Protein AF-A0A935C101-F1 (afdb_monomer_lite)

Sequence (134 aa):
MVGGALGLISGSGQSSSNQALRTIGGAAAGRRVGAMASSRPTFEYTVLLGGTSTIRIVTDEAGMRVGDCVSVERGNFNNLRLVDDARCDRPAPPTPAAVSEANACQQAKEALLRADTDADFDRAERRVRLLCAD

Radius of gyration: 36.68 Å; chains: 1; bounding box: 77×37×100 Å

pLDDT: mean 78.2, std 20.35, range [36.66, 98.25]

Foldseek 3Di:
DDDDDDDDDDDDDDDDDPPDGDDDDDDDPDPPPDDPPVPQDKDWDWDQPPVHDTDIAIDSDDDDDVPFDWDWDDDPHIDIDGDDCVVVDDDDDDDPVRVVLVVQLVVLVVQCVVDPDPVSNVVSVVSNVVRVDD

Secondary structure (DSSP, 8-state):
-----------------SSSS------------------PPPEEEEEEETTTEEEEEEES-----TT--EEEE-SSS-EEEE--GGGT--PPPPPHHHHHHHHHHHHHHHHHHT--SHHHHHHHHHHHHHHS--

Structure (mmCIF, N/CA/C/O backbone):
data_AF-A0A935C101-F1
#
_entry.id   AF-A0A935C101-F1
#
loop_
_atom_site.group_PDB
_atom_site.id
_atom_site.type_symbol
_atom_site.label_atom_id
_atom_site.label_alt_id
_atom_site.label_comp_id
_atom_site.label_asym_id
_atom_site.label_entity_id
_atom_site.label_seq_id
_atom_site.pdbx_PDB_ins_code
_atom_site.Cartn_x
_atom_site.Cartn_y
_atom_site.Cartn_z
_atom_site.occupancy
_atom_site.B_iso_or_equiv
_atom_site.auth_seq_id
_atom_site.auth_comp_id
_atom_site.auth_asym_id
_atom_site.auth_atom_id
_atom_site.pdbx_PDB_model_num
ATOM 1 N N . MET A 1 1 ? 14.033 22.977 -33.703 1.00 44.91 1 MET A N 1
ATOM 2 C CA . MET A 1 1 ? 14.156 23.788 -34.937 1.00 44.91 1 MET A CA 1
ATOM 3 C C . MET A 1 1 ? 15.558 24.364 -35.002 1.00 44.91 1 MET A C 1
ATOM 5 O O . MET A 1 1 ? 16.161 24.483 -33.945 1.00 44.91 1 MET A O 1
ATOM 9 N N . VAL A 1 2 ? 16.037 24.714 -36.205 1.00 42.34 2 VAL A N 1
ATOM 10 C CA . VAL A 1 2 ? 17.464 24.937 -36.541 1.00 42.34 2 VAL A CA 1
ATOM 11 C C . VAL A 1 2 ? 18.280 23.631 -36.448 1.00 42.34 2 VAL A C 1
ATOM 13 O O . VAL A 1 2 ? 18.181 22.911 -35.463 1.00 42.34 2 VAL A O 1
ATOM 16 N N . GLY A 1 3 ? 19.071 23.236 -37.447 1.00 36.66 3 GLY A N 1
ATOM 17 C CA . GLY A 1 3 ? 19.179 23.754 -38.817 1.00 36.66 3 GLY A CA 1
ATOM 18 C C . GLY A 1 3 ? 20.193 22.921 -39.609 1.00 36.66 3 GLY A C 1
ATOM 19 O O . GLY A 1 3 ? 21.334 22.795 -39.179 1.00 36.66 3 GLY A O 1
ATOM 20 N N . GLY A 1 4 ? 19.780 22.312 -40.724 1.00 41.28 4 GLY A N 1
ATOM 21 C CA . GLY A 1 4 ? 20.637 21.432 -41.529 1.00 41.28 4 GLY A CA 1
ATOM 22 C C . GLY A 1 4 ? 21.212 22.135 -42.759 1.00 41.28 4 GLY A C 1
ATOM 23 O O . GLY A 1 4 ? 20.489 22.853 -43.444 1.00 41.28 4 GLY A O 1
ATOM 24 N N . ALA A 1 5 ? 22.488 21.888 -43.062 1.00 47.50 5 ALA A N 1
ATOM 25 C CA . ALA A 1 5 ? 23.149 22.343 -44.284 1.00 47.50 5 ALA A CA 1
ATOM 26 C C . ALA A 1 5 ? 23.644 21.137 -45.097 1.00 47.50 5 ALA A C 1
ATOM 28 O O . ALA A 1 5 ? 24.326 20.260 -44.566 1.00 47.50 5 ALA A O 1
ATOM 29 N N . LEU A 1 6 ? 23.296 21.094 -46.385 1.00 47.62 6 LEU A N 1
ATOM 30 C CA . LEU A 1 6 ? 23.787 20.089 -47.330 1.00 47.62 6 LEU A CA 1
ATOM 31 C C . LEU A 1 6 ? 25.166 20.500 -47.861 1.00 47.62 6 LEU A C 1
ATOM 33 O O . LEU A 1 6 ? 25.371 21.659 -48.213 1.00 47.62 6 LEU A O 1
ATOM 37 N N . GLY A 1 7 ? 26.088 19.542 -47.969 1.00 40.06 7 GLY A N 1
ATOM 38 C CA . GLY A 1 7 ? 27.420 19.746 -48.541 1.00 40.06 7 GLY A CA 1
ATOM 39 C C . GLY A 1 7 ? 27.747 18.679 -49.580 1.00 40.06 7 GLY A C 1
ATOM 40 O O . GLY A 1 7 ? 28.184 17.588 -49.227 1.00 40.06 7 GLY A O 1
ATOM 41 N N . LEU A 1 8 ? 27.543 18.994 -50.861 1.00 48.97 8 LEU A N 1
ATOM 42 C CA . LEU A 1 8 ? 28.011 18.173 -51.980 1.00 48.97 8 LEU A CA 1
ATOM 43 C C . LEU A 1 8 ? 29.422 18.618 -52.377 1.00 48.97 8 LEU A C 1
ATOM 45 O O . LEU A 1 8 ? 29.620 19.780 -52.722 1.00 48.97 8 LEU A O 1
ATOM 49 N N . ILE A 1 9 ? 30.388 17.695 -52.379 1.00 54.50 9 ILE A N 1
ATOM 50 C CA . ILE A 1 9 ? 31.717 17.917 -52.968 1.00 54.50 9 ILE A CA 1
ATOM 51 C C . ILE A 1 9 ? 32.059 16.735 -53.876 1.00 54.50 9 ILE A C 1
ATOM 53 O O . ILE A 1 9 ? 32.489 15.677 -53.422 1.00 54.50 9 ILE A O 1
ATOM 57 N N . SER A 1 10 ? 31.883 16.933 -55.180 1.00 49.34 10 SER A N 1
ATOM 58 C CA . SER A 1 10 ? 32.454 16.086 -56.226 1.00 49.34 10 SER A CA 1
ATOM 59 C C . SER A 1 10 ? 33.864 16.580 -56.563 1.00 49.34 10 SER A C 1
ATOM 61 O O . SER A 1 10 ? 34.011 17.687 -57.079 1.00 49.34 10 SER A O 1
ATOM 63 N N . GLY A 1 11 ? 34.897 15.779 -56.290 1.00 42.88 11 GLY A N 1
ATOM 64 C CA . GLY A 1 11 ? 36.291 16.106 -56.612 1.00 42.88 11 GLY A CA 1
ATOM 65 C C . GLY A 1 11 ? 36.962 14.980 -57.394 1.00 42.88 11 GLY A C 1
ATOM 66 O O . GLY A 1 11 ? 37.135 13.888 -56.860 1.00 42.88 11 GLY A O 1
ATOM 67 N N . SER A 1 12 ? 37.338 15.231 -58.650 1.00 49.59 12 SER A N 1
ATOM 68 C CA . SER A 1 12 ? 37.886 14.214 -59.556 1.00 49.59 12 SER A CA 1
ATOM 69 C C . SER A 1 12 ? 39.219 14.641 -60.178 1.00 49.59 12 SER A C 1
ATOM 71 O O . SER A 1 12 ? 39.256 15.579 -60.972 1.00 49.59 12 SER A O 1
ATOM 73 N N . GLY A 1 13 ? 40.275 13.877 -59.877 1.00 43.88 13 GLY A N 1
ATOM 74 C CA . GLY A 1 13 ? 41.598 13.943 -60.513 1.00 43.88 13 GLY A CA 1
ATOM 75 C C . GLY A 1 13 ? 42.589 14.940 -59.882 1.00 43.88 13 GLY A C 1
ATOM 76 O O . GLY A 1 13 ? 42.200 16.030 -59.485 1.00 43.88 13 GLY A O 1
ATOM 77 N N . GLN A 1 14 ? 43.893 14.645 -59.782 1.00 49.72 14 GLN A N 1
ATOM 78 C CA . GLN A 1 14 ? 44.616 13.359 -59.892 1.00 49.72 14 GLN A CA 1
ATOM 79 C C . GLN A 1 14 ? 46.034 13.513 -59.267 1.00 49.72 14 GLN A C 1
ATOM 81 O O . GLN A 1 14 ? 46.419 14.639 -58.953 1.00 49.72 14 GLN A O 1
ATOM 86 N N . SER A 1 15 ? 46.819 12.411 -59.196 1.00 43.66 15 SER A N 1
ATOM 87 C CA . SER A 1 15 ? 48.310 12.381 -59.295 1.00 43.66 15 SER A CA 1
ATOM 88 C C . SER A 1 15 ? 49.164 12.562 -58.007 1.00 43.66 15 SER A C 1
ATOM 90 O O . SER A 1 15 ? 48.632 13.021 -57.006 1.00 43.66 15 SER A O 1
ATOM 92 N N . SER A 1 16 ? 50.466 12.201 -57.852 1.00 43.22 16 SER A N 1
ATOM 93 C CA . SER A 1 16 ? 51.668 11.913 -58.715 1.00 43.22 16 SER A CA 1
ATOM 94 C C . SER A 1 16 ? 51.799 10.484 -59.320 1.00 43.22 16 SER A C 1
ATOM 96 O O . SER A 1 16 ? 50.886 9.694 -59.099 1.00 43.22 16 SER A O 1
ATOM 98 N N . SER A 1 17 ? 52.803 10.028 -60.118 1.00 41.62 17 SER A N 1
ATOM 99 C CA . SER A 1 17 ? 54.185 10.396 -60.585 1.00 41.62 17 SER A CA 1
ATOM 100 C C . SER A 1 17 ? 55.397 10.255 -59.633 1.00 41.62 17 SER A C 1
ATOM 102 O O . SER A 1 17 ? 55.730 11.184 -58.912 1.00 41.62 17 SER A O 1
ATOM 104 N N . ASN A 1 18 ? 56.218 9.195 -59.641 1.00 40.41 18 ASN A N 1
ATOM 105 C CA . ASN A 1 18 ? 56.331 8.019 -60.525 1.00 40.41 18 ASN A CA 1
ATOM 106 C C . ASN A 1 18 ? 56.467 8.306 -62.040 1.00 40.41 18 ASN A C 1
ATOM 108 O O . ASN A 1 18 ? 55.756 7.702 -62.832 1.00 40.41 18 ASN A O 1
ATOM 112 N N . GLN A 1 19 ? 57.303 9.294 -62.401 1.00 53.66 19 GLN A N 1
ATOM 113 C CA . GLN A 1 19 ? 57.634 9.807 -63.755 1.00 53.66 19 GLN A CA 1
ATOM 114 C C . GLN A 1 19 ? 56.565 9.635 -64.862 1.00 53.66 19 GLN A C 1
ATOM 116 O O . GLN A 1 19 ? 56.855 9.315 -66.011 1.00 53.66 19 GLN A O 1
ATOM 121 N N . ALA A 1 20 ? 55.317 9.893 -64.482 1.00 52.12 20 ALA A N 1
ATOM 122 C CA . ALA A 1 20 ? 54.098 9.928 -65.275 1.00 52.12 20 ALA A CA 1
ATOM 123 C C . ALA A 1 20 ? 52.973 10.329 -64.306 1.00 52.12 20 ALA A C 1
ATOM 125 O O . ALA A 1 20 ? 52.788 9.669 -63.287 1.00 52.12 20 ALA A O 1
ATOM 126 N N . LEU A 1 21 ? 52.210 11.386 -64.631 1.00 55.78 21 LEU A N 1
ATOM 127 C CA . LEU A 1 21 ? 51.008 11.849 -63.901 1.00 55.78 21 LEU A CA 1
ATOM 128 C C . LEU A 1 21 ? 51.243 12.616 -62.559 1.00 55.78 21 LEU A C 1
ATOM 130 O O . LEU A 1 21 ? 50.880 12.052 -61.548 1.00 55.78 21 LEU A O 1
ATOM 134 N N . ARG A 1 22 ? 51.845 13.836 -62.542 1.00 48.47 22 ARG A N 1
ATOM 135 C CA . ARG A 1 22 ? 51.456 15.188 -61.953 1.00 48.47 22 ARG A CA 1
ATOM 136 C C . ARG A 1 22 ? 51.004 15.544 -60.470 1.00 48.47 22 ARG A C 1
ATOM 138 O O . ARG A 1 22 ? 49.883 16.018 -60.319 1.00 48.47 22 ARG A O 1
ATOM 145 N N . THR A 1 23 ? 51.782 15.483 -59.371 1.00 45.81 23 THR A N 1
ATOM 146 C CA . THR A 1 23 ? 51.295 15.988 -58.028 1.00 45.81 23 THR A CA 1
ATOM 147 C C . THR A 1 23 ? 50.883 17.471 -57.982 1.00 45.81 23 THR A C 1
ATOM 149 O O . THR A 1 23 ? 51.695 18.327 -58.330 1.00 45.81 23 THR A O 1
ATOM 152 N N . ILE A 1 24 ? 49.715 17.784 -57.394 1.00 50.72 24 ILE A N 1
ATOM 153 C CA . ILE A 1 24 ? 49.316 19.148 -56.980 1.00 50.72 24 ILE A CA 1
ATOM 154 C C . ILE A 1 24 ? 48.608 19.124 -55.606 1.00 50.72 24 ILE A C 1
ATOM 156 O O . ILE A 1 24 ? 47.435 18.787 -55.527 1.00 50.72 24 ILE A O 1
ATOM 160 N N . GLY A 1 25 ? 49.308 19.575 -54.555 1.00 43.03 25 GLY A N 1
ATOM 161 C CA . GLY A 1 25 ? 48.726 20.115 -53.309 1.00 43.03 25 GLY A CA 1
ATOM 162 C C . GLY A 1 25 ? 48.091 19.151 -52.282 1.00 43.03 25 GLY A C 1
ATOM 163 O O . GLY A 1 25 ? 47.434 18.178 -52.621 1.00 43.03 25 GLY A O 1
ATOM 164 N N . GLY A 1 26 ? 48.219 19.505 -50.994 1.00 39.38 26 GLY A N 1
ATOM 165 C CA . GLY A 1 26 ? 47.381 18.981 -49.901 1.00 39.38 26 GLY A CA 1
ATOM 166 C C . GLY A 1 26 ? 48.048 17.967 -48.960 1.00 39.38 26 GLY A C 1
ATOM 167 O O . GLY A 1 26 ? 48.268 16.813 -49.312 1.00 39.38 26 GLY A O 1
ATOM 168 N N . ALA A 1 27 ? 48.301 18.372 -47.711 1.00 55.62 27 ALA A N 1
ATOM 169 C CA . ALA A 1 27 ? 48.714 17.458 -46.645 1.00 55.62 27 ALA A CA 1
ATOM 170 C C . ALA A 1 27 ? 47.484 16.789 -46.002 1.00 55.62 27 ALA A C 1
ATOM 172 O O . ALA A 1 27 ? 46.648 17.468 -45.411 1.00 55.62 27 ALA A O 1
ATOM 173 N N . ALA A 1 28 ? 47.383 15.459 -46.094 1.00 52.44 28 ALA A N 1
ATOM 174 C CA . ALA A 1 28 ? 46.244 14.692 -45.576 1.00 52.44 28 ALA A CA 1
ATOM 175 C C . ALA A 1 28 ? 46.654 13.343 -44.945 1.00 52.44 28 ALA A C 1
ATOM 177 O O . ALA A 1 28 ? 46.013 12.314 -45.161 1.00 52.44 28 ALA A O 1
ATOM 178 N N . ALA A 1 29 ? 47.714 13.333 -44.126 1.00 50.50 29 ALA A N 1
ATOM 179 C CA . ALA A 1 29 ? 48.126 12.173 -43.321 1.00 50.50 29 ALA A CA 1
ATOM 180 C C . ALA A 1 29 ? 47.167 11.930 -42.127 1.00 50.50 29 ALA A C 1
ATOM 182 O O . ALA A 1 29 ? 47.559 11.940 -40.965 1.00 50.50 29 ALA A O 1
ATOM 183 N N . GLY A 1 30 ? 45.876 11.757 -42.423 1.00 46.38 30 GLY A N 1
ATOM 184 C CA . GLY A 1 30 ? 44.770 11.776 -41.465 1.00 46.38 30 GLY A CA 1
ATOM 185 C C . GLY A 1 30 ? 44.094 10.423 -41.259 1.00 46.38 30 GLY A C 1
ATOM 186 O O . GLY A 1 30 ? 42.865 10.368 -41.245 1.00 46.38 30 GLY A O 1
ATOM 187 N N . ARG A 1 31 ? 44.856 9.329 -41.096 1.00 49.91 31 ARG A N 1
ATOM 188 C CA . ARG A 1 31 ? 44.296 8.011 -40.728 1.00 49.91 31 ARG A CA 1
ATOM 189 C C . ARG A 1 31 ? 43.801 8.005 -39.276 1.00 49.91 31 ARG A C 1
ATOM 191 O O . ARG A 1 31 ? 44.384 7.374 -38.400 1.00 49.91 31 ARG A O 1
ATOM 198 N N . ARG A 1 32 ? 42.676 8.684 -39.038 1.00 51.06 32 ARG A N 1
ATOM 199 C CA . ARG A 1 32 ? 41.826 8.432 -37.874 1.00 51.06 32 ARG A CA 1
ATOM 200 C C . ARG A 1 32 ? 41.316 6.999 -37.992 1.00 51.06 32 ARG A C 1
ATOM 202 O O . ARG A 1 32 ? 40.410 6.733 -38.777 1.00 51.06 32 ARG A O 1
ATOM 209 N N . VAL A 1 33 ? 41.891 6.086 -37.213 1.00 52.00 33 VAL A N 1
ATOM 210 C CA . VAL A 1 33 ? 41.188 4.854 -36.853 1.00 52.00 33 VAL A CA 1
ATOM 211 C C . VAL A 1 33 ? 39.975 5.315 -36.056 1.00 52.00 33 VAL A C 1
ATOM 213 O O . VAL A 1 33 ? 40.109 5.746 -34.912 1.00 52.00 33 VAL A O 1
ATOM 216 N N . GLY A 1 34 ? 38.811 5.347 -36.709 1.00 49.53 34 GLY A N 1
ATOM 217 C CA . GLY A 1 34 ? 37.556 5.664 -36.042 1.00 49.53 34 GLY A CA 1
ATOM 218 C C . GLY A 1 34 ? 37.383 4.692 -34.885 1.00 49.53 34 GLY A C 1
ATOM 219 O O . GLY A 1 34 ? 37.587 3.491 -35.066 1.00 49.53 34 GLY A O 1
ATOM 220 N N . ALA A 1 35 ? 37.079 5.210 -33.695 1.00 54.44 35 ALA A N 1
ATOM 221 C CA . ALA A 1 35 ? 36.926 4.361 -32.528 1.00 54.44 35 ALA A CA 1
ATOM 222 C C . ALA A 1 35 ? 35.881 3.282 -32.830 1.00 54.44 35 ALA A C 1
ATOM 224 O O . ALA A 1 35 ? 34.746 3.604 -33.191 1.00 54.44 35 ALA A O 1
ATOM 225 N N . MET A 1 36 ? 36.248 2.013 -32.633 1.00 50.22 36 MET A N 1
ATOM 226 C CA . MET A 1 36 ? 35.269 0.951 -32.421 1.00 50.22 36 MET A CA 1
ATOM 227 C C . MET A 1 36 ? 34.615 1.204 -31.063 1.00 50.22 36 MET A C 1
ATOM 229 O O . MET A 1 36 ? 34.919 0.548 -30.070 1.00 50.22 36 MET A O 1
ATOM 233 N N . ALA A 1 37 ? 33.743 2.211 -31.020 1.00 57.72 37 ALA A N 1
ATOM 234 C CA . ALA A 1 37 ? 32.804 2.384 -29.938 1.00 57.72 37 ALA A CA 1
ATOM 235 C C . ALA A 1 37 ? 31.977 1.101 -29.893 1.00 57.72 37 ALA A C 1
ATOM 237 O O . ALA A 1 37 ? 31.222 0.807 -30.819 1.00 57.72 37 ALA A O 1
ATOM 238 N N . SER A 1 38 ? 32.166 0.314 -28.838 1.00 57.03 38 SER A N 1
ATOM 239 C CA . SER A 1 38 ? 31.355 -0.860 -28.547 1.00 57.03 38 SER A CA 1
ATOM 240 C C . SER A 1 38 ? 29.962 -0.379 -28.150 1.00 57.03 38 SER A C 1
ATOM 242 O O . SER A 1 38 ? 29.645 -0.277 -26.964 1.00 57.03 38 SER A O 1
ATOM 244 N N . SER A 1 39 ? 29.164 -0.009 -29.154 1.00 65.25 39 SER A N 1
ATOM 245 C CA . SER A 1 39 ? 27.785 0.435 -29.015 1.00 65.25 39 SER A CA 1
ATOM 246 C C . SER A 1 39 ? 26.956 -0.734 -28.502 1.00 65.25 39 SER A C 1
ATOM 248 O O . SER A 1 39 ? 26.443 -1.543 -29.280 1.00 65.25 39 SER A O 1
ATOM 250 N N . ARG A 1 40 ? 26.878 -0.845 -27.174 1.00 68.94 40 ARG A N 1
ATOM 251 C CA . ARG A 1 40 ? 25.944 -1.743 -26.503 1.00 68.94 40 ARG A CA 1
ATOM 252 C C . ARG A 1 40 ? 24.531 -1.424 -27.008 1.00 68.94 40 ARG A C 1
ATOM 254 O O . ARG A 1 40 ? 24.227 -0.241 -27.190 1.00 68.94 40 ARG A O 1
ATOM 261 N N . PRO A 1 41 ? 23.685 -2.433 -27.270 1.00 75.56 41 PRO A N 1
ATOM 262 C CA . PRO A 1 41 ? 22.296 -2.179 -27.617 1.00 75.56 41 PRO A CA 1
ATOM 263 C C . PRO A 1 41 ? 21.629 -1.447 -26.452 1.00 75.56 41 PRO A C 1
ATOM 265 O O . PRO A 1 41 ? 21.726 -1.887 -25.309 1.00 75.56 41 PRO A O 1
ATOM 268 N N . THR A 1 42 ? 20.978 -0.326 -26.743 1.00 83.69 42 THR A N 1
ATOM 269 C CA . THR A 1 42 ? 20.149 0.383 -25.772 1.00 83.69 42 THR A CA 1
ATOM 270 C C . THR A 1 42 ? 18.684 0.012 -25.965 1.00 83.69 42 THR A C 1
ATOM 272 O O . THR A 1 42 ? 18.195 -0.123 -27.088 1.00 83.69 42 THR A O 1
ATOM 275 N N . PHE A 1 43 ? 17.983 -0.147 -24.851 1.00 85.88 43 PHE A N 1
ATOM 276 C CA . PHE A 1 43 ? 16.582 -0.530 -24.774 1.00 85.88 43 PHE A CA 1
ATOM 277 C C . PHE A 1 43 ? 15.785 0.641 -24.199 1.00 85.88 43 PHE A C 1
ATOM 279 O O . PHE A 1 43 ? 16.187 1.223 -23.191 1.00 85.88 43 PHE A O 1
ATOM 286 N N . GLU A 1 44 ? 14.670 1.002 -24.838 1.00 89.25 44 GLU A N 1
ATOM 287 C CA . GLU A 1 44 ? 13.752 2.031 -24.343 1.00 89.25 44 GLU A CA 1
ATOM 288 C C . GLU A 1 44 ? 12.513 1.367 -23.728 1.00 89.25 44 GLU A C 1
ATOM 290 O O . GLU A 1 44 ? 11.772 0.661 -24.412 1.00 89.25 44 GLU A O 1
ATOM 295 N N . TYR A 1 45 ? 12.278 1.613 -22.438 1.00 90.62 45 TYR A N 1
ATOM 296 C CA . TYR A 1 45 ? 11.126 1.104 -21.695 1.00 90.62 45 TYR A CA 1
ATOM 297 C C . TYR A 1 45 ? 10.231 2.254 -21.229 1.00 90.62 45 TYR A C 1
ATOM 299 O O . TYR A 1 45 ? 10.711 3.316 -20.828 1.00 90.62 45 TYR A O 1
ATOM 307 N N . THR A 1 46 ? 8.916 2.024 -21.231 1.00 92.75 46 THR A N 1
ATOM 308 C CA . THR A 1 46 ? 7.940 2.899 -20.565 1.00 92.75 46 THR A CA 1
ATOM 309 C C . THR A 1 46 ? 7.489 2.222 -19.275 1.00 92.75 46 THR A C 1
ATOM 311 O O . THR A 1 46 ? 6.818 1.196 -19.320 1.00 92.75 46 THR A O 1
ATOM 314 N N . VAL A 1 47 ? 7.887 2.777 -18.130 1.00 92.06 47 VAL A N 1
ATOM 315 C CA . VAL A 1 47 ? 7.694 2.186 -16.796 1.00 92.06 47 VAL A CA 1
ATOM 316 C C . VAL A 1 47 ? 6.544 2.881 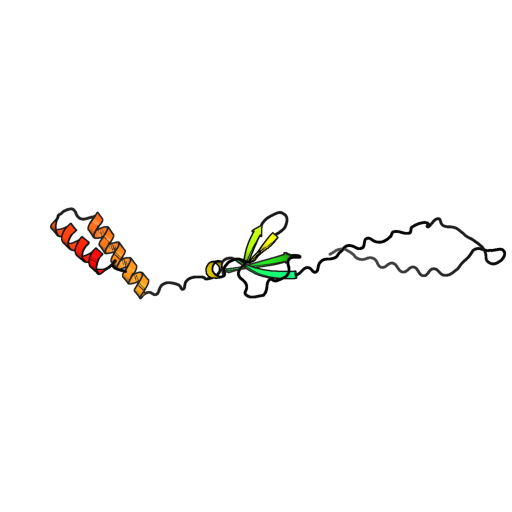-16.072 1.00 92.06 47 VAL A C 1
ATOM 318 O O . VAL A 1 47 ? 6.518 4.112 -15.986 1.00 92.06 47 VAL A O 1
ATOM 321 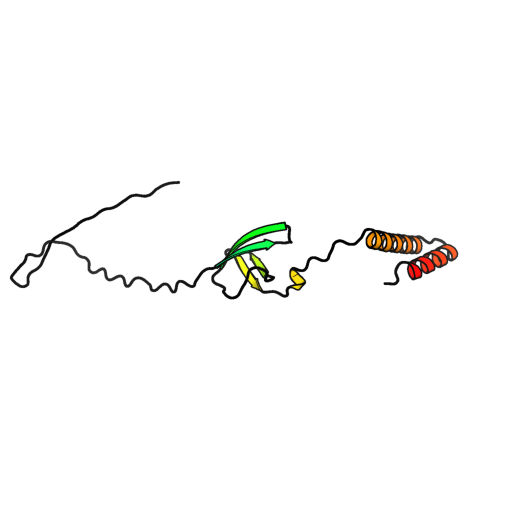N N . LEU A 1 48 ? 5.608 2.095 -15.532 1.00 92.50 48 LEU A N 1
ATOM 322 C CA . LEU A 1 48 ? 4.457 2.574 -14.765 1.00 92.50 48 LEU A CA 1
ATOM 323 C C . LEU A 1 48 ? 4.803 2.694 -13.271 1.00 92.50 48 LEU A C 1
ATOM 325 O O . LEU A 1 48 ? 4.754 1.730 -12.514 1.00 92.50 48 LEU A O 1
ATOM 329 N N . LEU A 1 49 ? 5.115 3.908 -12.831 1.00 89.88 49 LEU A N 1
ATOM 330 C CA . LEU A 1 49 ? 5.359 4.247 -11.433 1.00 89.88 49 LEU A CA 1
ATOM 331 C C . LEU A 1 49 ? 4.043 4.352 -10.648 1.00 89.88 49 LEU A C 1
ATOM 333 O O . LEU A 1 49 ? 3.133 5.099 -11.026 1.00 89.88 49 LEU A O 1
ATOM 337 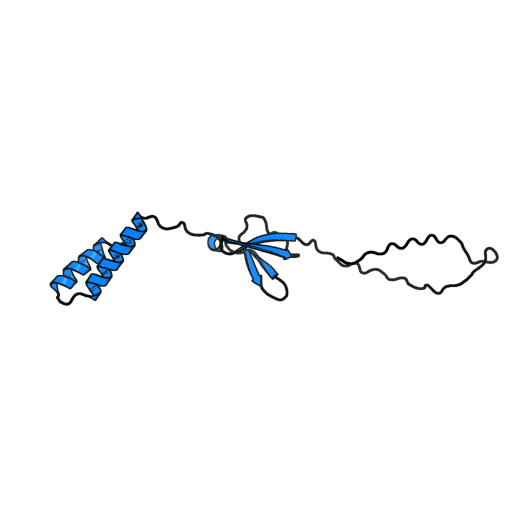N N . GLY A 1 50 ? 3.965 3.640 -9.518 1.00 83.38 50 GLY A N 1
ATOM 338 C CA . GLY A 1 50 ? 2.862 3.736 -8.547 1.00 83.38 50 GLY A CA 1
ATOM 339 C C . GLY A 1 50 ? 1.483 3.322 -9.080 1.00 83.38 50 GLY A C 1
ATOM 340 O O . GLY A 1 50 ? 0.465 3.624 -8.455 1.00 83.38 50 GLY A O 1
ATOM 341 N N . GLY A 1 51 ? 1.431 2.676 -10.250 1.00 83.62 51 GLY A N 1
ATOM 342 C CA . GLY A 1 51 ? 0.190 2.345 -10.952 1.00 83.62 51 GLY A CA 1
ATOM 343 C C . GLY A 1 51 ? -0.531 3.539 -11.594 1.00 83.62 51 GLY A C 1
ATOM 344 O O . GLY A 1 51 ? -1.671 3.375 -12.016 1.00 83.62 51 GLY A O 1
ATOM 345 N N . THR A 1 52 ? 0.074 4.735 -11.648 1.00 86.38 52 THR A N 1
ATOM 346 C CA . THR A 1 52 ? -0.620 5.968 -12.091 1.00 86.38 52 THR A CA 1
ATOM 347 C C . THR A 1 52 ? 0.174 6.882 -13.021 1.00 86.38 52 THR A C 1
ATOM 349 O O . THR A 1 52 ? -0.435 7.692 -13.716 1.00 86.38 52 THR A O 1
ATOM 352 N N . SER A 1 53 ? 1.507 6.795 -13.054 1.00 90.50 53 SER A N 1
ATOM 353 C CA . SER A 1 53 ? 2.344 7.720 -13.833 1.00 90.50 53 SER A CA 1
ATOM 354 C C . SER A 1 53 ? 3.401 6.978 -14.642 1.00 90.50 53 SER A C 1
ATOM 356 O O . SER A 1 53 ? 4.084 6.102 -14.125 1.00 90.50 53 SER A O 1
ATOM 358 N N . THR A 1 54 ? 3.545 7.311 -15.923 1.00 91.75 54 THR A N 1
ATOM 359 C CA . THR A 1 54 ? 4.503 6.651 -16.822 1.00 91.75 54 THR A CA 1
ATOM 360 C C . THR A 1 54 ? 5.736 7.511 -17.050 1.00 91.75 54 THR A C 1
ATOM 362 O O . THR A 1 54 ? 5.606 8.690 -17.383 1.00 91.75 54 THR A O 1
ATOM 365 N N . ILE A 1 55 ? 6.925 6.916 -16.964 1.00 90.25 55 ILE A N 1
ATOM 366 C CA . ILE A 1 55 ? 8.177 7.538 -17.418 1.00 90.25 55 ILE A CA 1
ATOM 367 C C . ILE A 1 55 ? 8.848 6.683 -18.488 1.00 90.25 55 ILE A C 1
ATOM 369 O O . ILE A 1 55 ? 8.688 5.465 -18.505 1.00 90.25 55 ILE A O 1
ATOM 373 N N . ARG A 1 56 ? 9.620 7.324 -19.368 1.00 90.31 56 ARG A N 1
ATOM 374 C CA . ARG A 1 56 ? 10.404 6.649 -20.404 1.00 90.31 56 ARG A CA 1
ATOM 375 C C . ARG A 1 56 ? 11.877 6.645 -20.011 1.00 90.31 56 ARG A C 1
ATOM 377 O O . ARG A 1 56 ? 12.422 7.702 -19.695 1.00 90.31 56 ARG A O 1
ATOM 384 N N . ILE A 1 57 ? 12.499 5.470 -19.998 1.00 88.62 57 ILE A N 1
ATOM 385 C CA . ILE A 1 57 ? 13.909 5.273 -19.639 1.00 88.62 57 ILE A CA 1
ATOM 386 C C . ILE A 1 57 ? 14.608 4.529 -20.772 1.00 88.62 57 ILE A C 1
ATOM 388 O O . ILE A 1 57 ? 14.063 3.572 -21.318 1.00 88.62 57 ILE A O 1
ATOM 392 N N . VAL A 1 58 ? 15.823 4.970 -21.097 1.00 87.38 58 VAL A N 1
ATOM 393 C CA . VAL A 1 58 ? 16.745 4.282 -22.004 1.00 87.38 58 VAL A CA 1
ATOM 394 C C . VAL A 1 58 ? 17.890 3.716 -21.168 1.00 87.38 58 VAL A C 1
ATOM 396 O O . VAL A 1 58 ? 18.480 4.450 -20.378 1.00 87.38 58 VAL A O 1
ATOM 399 N N . THR A 1 59 ? 18.194 2.432 -21.335 1.00 84.38 59 THR A N 1
ATOM 400 C CA . THR A 1 59 ? 19.230 1.698 -20.584 1.00 84.38 59 THR A CA 1
ATOM 401 C C . THR A 1 59 ? 20.008 0.758 -21.508 1.00 84.38 59 THR A C 1
ATOM 403 O O . THR A 1 59 ? 19.481 0.359 -22.545 1.00 84.38 59 THR A O 1
ATOM 406 N N . ASP A 1 60 ? 21.250 0.401 -21.171 1.00 83.50 60 ASP A N 1
ATOM 407 C CA . ASP A 1 60 ? 21.992 -0.690 -21.822 1.00 83.50 60 ASP A CA 1
ATOM 408 C C . ASP A 1 60 ? 21.852 -2.040 -21.087 1.00 83.50 60 ASP A C 1
ATOM 410 O O . ASP A 1 60 ? 22.402 -3.048 -21.536 1.00 83.50 60 ASP A O 1
ATOM 414 N N . GLU A 1 61 ? 21.084 -2.092 -19.990 1.00 79.62 61 GLU A N 1
ATOM 415 C CA . GLU A 1 61 ? 20.752 -3.343 -19.306 1.00 79.62 61 GLU A CA 1
ATOM 416 C C . GLU A 1 61 ? 19.735 -4.176 -20.105 1.00 79.62 61 GLU A C 1
ATOM 418 O O . GLU A 1 61 ? 18.612 -3.751 -20.397 1.00 79.62 61 GLU A O 1
ATOM 423 N N . ALA A 1 62 ? 20.135 -5.405 -20.434 1.00 75.94 62 ALA A N 1
ATOM 424 C CA . ALA A 1 62 ? 19.311 -6.400 -21.111 1.00 75.94 62 ALA A CA 1
ATOM 425 C C . ALA A 1 62 ? 18.673 -7.384 -20.113 1.00 75.94 62 ALA A C 1
ATOM 427 O O . ALA A 1 62 ? 19.202 -7.620 -19.030 1.00 75.94 62 ALA A O 1
ATOM 428 N N . GLY A 1 63 ? 17.571 -8.024 -20.517 1.00 83.31 63 GLY A N 1
ATOM 429 C CA . GLY A 1 63 ? 16.920 -9.111 -19.767 1.00 83.31 63 GLY A CA 1
ATOM 430 C C . GLY A 1 63 ? 15.562 -8.751 -19.157 1.00 83.31 63 GLY A C 1
ATOM 431 O O . GLY A 1 63 ? 14.776 -9.658 -18.893 1.00 83.31 63 GLY A O 1
ATOM 432 N N . MET A 1 64 ? 15.264 -7.457 -19.015 1.00 89.50 64 MET A N 1
ATOM 433 C CA . MET A 1 64 ? 13.928 -6.954 -18.674 1.00 89.50 64 MET A CA 1
ATOM 434 C C . MET A 1 64 ? 12.922 -7.189 -19.812 1.00 89.50 64 MET A C 1
ATOM 436 O O . MET A 1 64 ? 13.269 -7.148 -20.996 1.00 89.50 64 MET A O 1
ATOM 440 N N . ARG A 1 65 ? 11.657 -7.399 -19.449 1.00 91.44 65 ARG A N 1
ATOM 441 C CA . ARG A 1 65 ? 10.506 -7.569 -20.344 1.00 91.44 65 ARG A CA 1
ATOM 442 C C . ARG A 1 65 ? 9.342 -6.672 -19.921 1.00 91.44 65 ARG A C 1
ATOM 444 O O . ARG A 1 65 ? 9.268 -6.183 -18.797 1.00 91.44 65 ARG A O 1
ATOM 451 N N . VAL A 1 66 ? 8.408 -6.448 -20.846 1.00 90.62 66 VAL A N 1
ATOM 452 C CA . VAL A 1 66 ? 7.159 -5.734 -20.548 1.00 90.62 66 VAL A CA 1
ATOM 453 C C . VAL A 1 66 ? 6.296 -6.617 -19.647 1.00 90.62 66 VAL A C 1
ATOM 455 O O . VAL A 1 66 ? 5.803 -7.650 -20.095 1.00 90.62 66 VAL A O 1
ATOM 458 N N . GLY A 1 67 ? 6.128 -6.194 -18.395 1.00 90.50 67 GLY A N 1
ATOM 459 C CA . GLY A 1 67 ? 5.411 -6.928 -17.349 1.00 90.50 67 GLY A CA 1
ATOM 460 C C . GLY A 1 67 ? 6.238 -7.119 -16.076 1.00 90.50 67 GLY A C 1
ATOM 461 O O . GLY A 1 67 ? 5.651 -7.173 -15.003 1.00 90.50 67 GLY A O 1
ATOM 462 N N . ASP A 1 68 ? 7.570 -7.149 -16.187 1.00 93.56 68 ASP A N 1
ATOM 463 C CA . ASP A 1 68 ? 8.475 -7.362 -15.052 1.00 93.56 68 ASP A CA 1
ATOM 464 C C . ASP A 1 68 ? 8.403 -6.204 -14.036 1.00 93.56 68 ASP A C 1
ATOM 466 O O . ASP A 1 68 ? 8.418 -5.025 -14.421 1.00 93.56 68 ASP A O 1
ATOM 470 N N . CYS A 1 69 ? 8.407 -6.509 -12.734 1.00 94.38 69 CYS A N 1
ATOM 471 C CA . CYS A 1 69 ? 8.505 -5.473 -11.710 1.00 94.38 69 CYS A CA 1
ATOM 472 C C . CYS A 1 69 ? 9.925 -4.884 -11.607 1.00 94.38 69 CYS A C 1
ATOM 474 O O . CYS A 1 69 ? 10.922 -5.602 -11.482 1.00 94.38 69 CYS A O 1
ATOM 476 N N . VAL A 1 70 ? 10.029 -3.547 -11.619 1.00 94.06 70 VAL A N 1
ATOM 477 C CA . VAL A 1 70 ? 11.315 -2.828 -11.585 1.00 94.06 70 VAL A CA 1
ATOM 478 C C . VAL A 1 70 ? 11.357 -1.697 -10.557 1.00 94.06 70 VAL A C 1
ATOM 480 O O . VAL A 1 70 ? 10.441 -0.882 -10.441 1.00 94.06 70 VAL A O 1
ATOM 483 N N . SER A 1 71 ? 12.487 -1.595 -9.858 1.00 92.06 71 SER A N 1
ATOM 484 C CA . SER A 1 71 ? 12.897 -0.383 -9.150 1.00 92.06 71 SER A CA 1
ATOM 485 C C . SER A 1 71 ? 13.469 0.633 -10.141 1.00 92.06 71 SER A C 1
ATOM 487 O O . SER A 1 71 ? 14.183 0.258 -11.074 1.00 92.06 71 SER A O 1
ATOM 489 N N . VAL A 1 72 ? 13.196 1.920 -9.912 1.00 90.44 72 VAL A N 1
ATOM 490 C CA . VAL A 1 72 ? 13.775 3.034 -10.677 1.00 90.44 72 VAL A CA 1
ATOM 491 C C . VAL A 1 72 ? 14.678 3.861 -9.771 1.00 90.44 72 VAL A C 1
ATOM 493 O O . VAL A 1 72 ? 14.200 4.629 -8.933 1.00 90.44 72 VAL A O 1
ATOM 496 N N . GLU A 1 73 ? 15.986 3.750 -9.975 1.00 87.81 73 GLU A N 1
ATOM 497 C CA . GLU A 1 73 ? 16.978 4.585 -9.299 1.00 87.81 73 GLU A CA 1
ATOM 498 C C . GLU A 1 73 ? 17.158 5.886 -10.097 1.00 87.81 73 GLU A C 1
ATOM 500 O O . GLU A 1 73 ? 17.509 5.861 -11.278 1.00 87.81 73 GLU A O 1
ATOM 505 N N . ARG A 1 74 ? 16.871 7.035 -9.468 1.00 80.94 74 ARG A N 1
ATOM 506 C CA . ARG A 1 74 ? 16.910 8.360 -10.112 1.00 80.94 74 ARG A CA 1
ATOM 507 C C . ARG A 1 74 ? 18.207 9.097 -9.788 1.00 80.94 74 ARG A C 1
ATOM 509 O O . ARG A 1 74 ? 18.565 9.225 -8.619 1.00 80.94 74 ARG A O 1
ATOM 516 N N . GLY A 1 75 ? 18.851 9.662 -10.804 1.00 77.00 75 GLY A N 1
ATOM 517 C CA . GLY A 1 75 ? 20.063 10.470 -10.665 1.00 77.00 75 GLY A CA 1
ATOM 518 C C . GLY A 1 75 ? 20.391 11.225 -11.954 1.00 77.00 75 GLY A C 1
ATOM 519 O O . GLY A 1 75 ? 19.497 11.539 -12.735 1.00 77.00 75 GLY A O 1
ATOM 520 N N . ASN A 1 76 ? 21.681 11.480 -12.205 1.00 75.75 76 ASN A N 1
ATOM 521 C CA . ASN A 1 76 ? 22.152 12.048 -13.483 1.00 75.75 76 ASN A CA 1
ATOM 522 C C . ASN A 1 76 ? 21.821 11.142 -14.686 1.00 75.75 76 ASN A C 1
ATOM 524 O O . ASN A 1 76 ? 21.674 11.621 -15.807 1.00 75.75 76 ASN A O 1
ATOM 528 N N . PHE A 1 77 ? 21.678 9.842 -14.425 1.00 70.69 77 PHE A N 1
ATOM 529 C CA . PHE A 1 77 ? 21.101 8.836 -15.309 1.00 70.69 77 PHE A CA 1
ATOM 530 C C . PHE A 1 77 ? 20.036 8.076 -14.503 1.00 70.69 77 PHE A C 1
ATOM 532 O O . PHE A 1 77 ? 20.147 7.989 -13.277 1.00 70.69 77 PHE A O 1
ATOM 539 N N . ASN A 1 78 ? 18.996 7.566 -15.166 1.00 79.50 78 ASN A N 1
ATOM 540 C CA . ASN A 1 78 ? 17.972 6.742 -14.520 1.00 79.50 78 ASN A CA 1
ATOM 541 C C . ASN A 1 78 ? 18.285 5.269 -14.779 1.00 79.50 78 ASN A C 1
ATOM 543 O O . ASN A 1 78 ? 18.283 4.853 -15.938 1.00 79.50 78 ASN A O 1
ATOM 547 N N . ASN A 1 79 ? 18.494 4.492 -13.720 1.00 85.25 79 ASN A N 1
ATOM 548 C CA . ASN A 1 79 ? 18.735 3.055 -13.827 1.00 85.25 79 ASN A CA 1
ATOM 549 C C . ASN A 1 79 ? 17.450 2.281 -13.508 1.00 85.25 79 ASN A C 1
ATOM 551 O O . ASN A 1 79 ? 16.632 2.713 -12.689 1.00 85.25 79 ASN A O 1
ATOM 555 N N . LEU A 1 80 ? 17.293 1.124 -14.146 1.00 90.69 80 LEU A N 1
ATOM 556 C CA . LEU A 1 80 ? 16.253 0.142 -13.843 1.00 90.69 80 LEU A CA 1
ATOM 557 C C . LEU A 1 80 ? 16.900 -1.055 -13.166 1.00 90.69 80 LEU A C 1
ATOM 559 O O . LEU A 1 80 ? 18.031 -1.389 -13.491 1.00 90.69 80 LEU A O 1
ATOM 563 N N . ARG A 1 81 ? 16.189 -1.706 -12.246 1.00 90.75 81 ARG A N 1
ATOM 564 C CA . ARG A 1 81 ? 16.620 -2.978 -11.654 1.00 90.75 81 ARG A CA 1
ATOM 565 C C . ARG A 1 81 ? 15.408 -3.857 -11.406 1.00 90.75 81 ARG A C 1
ATOM 567 O O . ARG A 1 81 ? 14.450 -3.390 -10.792 1.00 90.75 81 ARG A O 1
ATOM 574 N N . LEU A 1 82 ? 15.464 -5.115 -11.839 1.00 93.00 82 LEU A N 1
ATOM 575 C CA . LEU A 1 82 ? 14.448 -6.117 -11.507 1.00 93.00 82 LEU A CA 1
ATOM 576 C C . LEU A 1 82 ? 14.316 -6.266 -9.985 1.00 93.00 82 LEU A C 1
ATOM 578 O O . LEU A 1 82 ? 15.316 -6.266 -9.260 1.00 93.00 82 LEU A O 1
ATOM 582 N N . VAL A 1 83 ? 13.080 -6.392 -9.511 1.00 93.62 83 VAL A N 1
ATOM 583 C CA . VAL A 1 83 ? 12.738 -6.675 -8.111 1.00 93.62 83 VAL A CA 1
ATOM 584 C C . VAL A 1 83 ? 11.671 -7.768 -8.049 1.00 93.62 83 VAL A C 1
ATOM 586 O O . VAL A 1 83 ? 11.140 -8.182 -9.071 1.00 93.62 83 VAL A O 1
ATOM 589 N N . ASP A 1 84 ? 11.375 -8.244 -6.843 1.00 93.69 84 ASP A N 1
ATOM 590 C CA . ASP A 1 84 ? 10.277 -9.181 -6.595 1.00 93.69 84 ASP A CA 1
ATOM 591 C C . ASP A 1 84 ? 8.921 -8.577 -7.017 1.00 93.69 84 ASP A C 1
ATOM 593 O O . ASP A 1 84 ? 8.635 -7.420 -6.689 1.00 93.69 84 ASP A O 1
ATOM 597 N N . ASP A 1 85 ? 8.090 -9.344 -7.730 1.00 89.88 85 ASP A N 1
ATOM 598 C CA . ASP A 1 85 ? 6.824 -8.856 -8.294 1.00 89.88 85 ASP A CA 1
ATOM 599 C C . ASP A 1 85 ? 5.817 -8.402 -7.222 1.00 89.88 85 ASP A C 1
ATOM 601 O O . ASP A 1 85 ? 5.045 -7.469 -7.465 1.00 89.88 85 ASP A O 1
ATOM 605 N N . ALA A 1 86 ? 5.923 -8.908 -5.984 1.00 88.50 86 ALA A N 1
ATOM 606 C CA . ALA A 1 86 ? 5.130 -8.432 -4.848 1.00 88.50 86 ALA A CA 1
ATOM 607 C C . ALA A 1 86 ? 5.440 -6.969 -4.449 1.00 88.50 86 ALA A C 1
ATOM 609 O O . ALA A 1 86 ? 4.790 -6.401 -3.568 1.00 88.50 86 ALA A O 1
ATOM 610 N N . ARG A 1 87 ? 6.436 -6.320 -5.077 1.00 89.38 87 ARG A N 1
ATOM 611 C CA . ARG A 1 87 ? 6.667 -4.864 -4.989 1.00 89.38 87 ARG A CA 1
ATOM 612 C C . ARG A 1 87 ? 5.801 -4.047 -5.950 1.00 89.38 87 ARG A C 1
ATOM 614 O O . ARG A 1 87 ? 5.639 -2.848 -5.718 1.00 89.38 87 ARG A O 1
ATOM 621 N N . CYS A 1 88 ? 5.270 -4.669 -7.000 1.00 91.25 88 CYS A N 1
ATOM 622 C CA . CYS A 1 88 ? 4.345 -4.064 -7.957 1.00 91.25 88 CYS A CA 1
ATOM 623 C C . CYS A 1 88 ? 2.893 -4.501 -7.724 1.00 91.25 88 CYS A C 1
ATOM 625 O O . CYS A 1 88 ? 1.985 -3.773 -8.133 1.00 91.25 88 CYS A O 1
ATOM 627 N N . ASP A 1 89 ? 2.669 -5.626 -7.034 1.00 88.44 89 ASP A N 1
ATOM 628 C CA . ASP A 1 89 ? 1.342 -6.046 -6.582 1.00 88.44 89 ASP A CA 1
ATOM 629 C C . ASP A 1 89 ? 0.663 -4.951 -5.756 1.00 88.44 89 ASP A C 1
ATOM 631 O O . ASP A 1 89 ? 1.001 -4.661 -4.604 1.00 88.44 89 ASP A O 1
ATOM 635 N N . ARG A 1 90 ? -0.358 -4.341 -6.357 1.00 81.06 90 ARG A N 1
ATOM 636 C CA . ARG A 1 90 ? -1.260 -3.435 -5.661 1.00 81.06 90 ARG A CA 1
ATOM 637 C C . ARG A 1 90 ? -2.360 -4.278 -5.010 1.00 81.06 90 ARG A C 1
ATOM 639 O O . ARG A 1 90 ? -3.151 -4.862 -5.753 1.00 81.06 90 ARG A O 1
ATOM 646 N N . PRO A 1 91 ? -2.479 -4.316 -3.669 1.00 80.56 91 PRO A N 1
ATOM 647 C CA . PRO A 1 91 ? -3.583 -5.019 -3.030 1.00 80.56 91 PRO A CA 1
ATOM 648 C C . PRO A 1 91 ? -4.918 -4.447 -3.513 1.00 80.56 91 PRO A C 1
ATOM 650 O O . PRO A 1 91 ? -5.056 -3.234 -3.723 1.00 80.56 91 PRO A O 1
ATOM 653 N N . ALA A 1 92 ? -5.901 -5.329 -3.699 1.00 83.50 92 ALA A N 1
ATOM 654 C CA . ALA A 1 92 ? -7.247 -4.929 -4.084 1.00 83.50 92 ALA A CA 1
ATOM 655 C C . ALA A 1 92 ? -7.820 -3.924 -3.062 1.00 83.50 92 ALA A C 1
ATOM 657 O O . ALA A 1 92 ? -7.558 -4.059 -1.862 1.00 83.50 92 ALA A O 1
ATOM 658 N N . PRO A 1 93 ? -8.598 -2.915 -3.497 1.00 87.06 93 PRO A N 1
ATOM 659 C CA . PRO A 1 93 ? -9.271 -2.024 -2.560 1.00 87.06 93 PRO A CA 1
ATOM 660 C C . PRO A 1 93 ? -10.204 -2.843 -1.649 1.00 87.06 93 PRO A C 1
ATOM 662 O O . PRO A 1 93 ? -10.882 -3.749 -2.145 1.00 87.06 93 PRO A O 1
ATOM 665 N N . PRO A 1 94 ? -10.257 -2.553 -0.337 1.00 90.62 94 PRO A N 1
ATOM 666 C CA . PRO A 1 94 ? -11.085 -3.312 0.591 1.00 90.62 94 PRO A CA 1
ATOM 667 C C . PRO A 1 94 ? -12.565 -3.189 0.218 1.00 90.62 94 PRO A C 1
ATOM 669 O O . PRO A 1 94 ? -13.029 -2.138 -0.233 1.00 90.62 94 PRO A O 1
ATOM 672 N N . THR A 1 95 ? -13.318 -4.271 0.408 1.00 95.31 95 THR A N 1
ATOM 673 C CA . THR A 1 95 ? -14.758 -4.278 0.126 1.00 95.31 95 THR A CA 1
ATOM 674 C C . THR A 1 95 ? -15.507 -3.374 1.116 1.00 95.31 95 THR A C 1
ATOM 676 O O . THR A 1 95 ? -15.037 -3.170 2.239 1.00 95.31 95 THR A O 1
ATOM 679 N N . PRO A 1 96 ? -16.705 -2.863 0.770 1.00 96.25 96 PRO A N 1
ATOM 680 C CA . PRO A 1 96 ? -17.528 -2.110 1.719 1.00 96.25 96 PRO A CA 1
ATOM 681 C C . PRO A 1 96 ? -17.849 -2.889 3.006 1.00 96.25 96 PRO A C 1
ATOM 683 O O . PRO A 1 96 ? -17.977 -2.277 4.063 1.00 96.25 96 PRO A O 1
ATOM 686 N N . ALA A 1 97 ? -17.926 -4.226 2.929 1.00 94.81 97 ALA A N 1
ATOM 687 C CA . ALA A 1 97 ? -18.060 -5.104 4.092 1.00 94.81 97 ALA A CA 1
ATOM 688 C C . ALA A 1 97 ? -16.808 -5.049 4.984 1.00 94.81 97 ALA A C 1
ATOM 690 O O . ALA A 1 97 ? -16.925 -4.627 6.130 1.00 94.81 97 ALA A O 1
ATOM 691 N N . ALA A 1 98 ? -15.617 -5.307 4.430 1.00 93.00 98 ALA A N 1
ATOM 692 C CA . ALA A 1 98 ? -14.354 -5.263 5.174 1.00 93.00 98 ALA A CA 1
ATOM 693 C C . ALA A 1 98 ? -14.080 -3.882 5.802 1.00 93.00 98 ALA A C 1
ATOM 695 O O . ALA A 1 98 ? -13.583 -3.782 6.922 1.00 93.00 98 ALA A O 1
ATOM 696 N N . VAL A 1 99 ? -14.453 -2.794 5.114 1.00 95.75 99 VAL A N 1
ATOM 697 C CA . VAL A 1 99 ? -14.396 -1.433 5.677 1.00 95.75 99 VAL A CA 1
ATOM 698 C C . VAL A 1 99 ? -15.389 -1.266 6.835 1.00 95.75 99 VAL A C 1
ATOM 700 O O . VAL A 1 99 ? -15.048 -0.665 7.852 1.00 95.75 99 VAL A O 1
ATOM 703 N N . SER A 1 100 ? -16.607 -1.802 6.721 1.00 95.88 100 SER A N 1
ATOM 704 C CA . SER A 1 100 ? -17.613 -1.767 7.792 1.00 95.88 100 SER A CA 1
ATOM 705 C C . SER A 1 100 ? -17.200 -2.598 9.014 1.00 95.88 100 SER A C 1
ATOM 707 O O . SER A 1 100 ? -17.391 -2.150 10.143 1.00 95.88 100 SER A O 1
ATOM 709 N N . GLU A 1 101 ? -16.617 -3.776 8.802 1.00 95.06 101 GLU A N 1
ATOM 710 C CA . GLU A 1 101 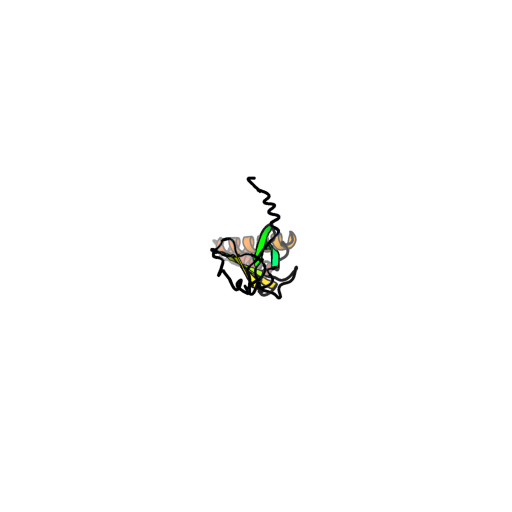? -16.116 -4.685 9.840 1.00 95.06 101 GLU A CA 1
ATOM 711 C C . GLU A 1 101 ? -14.940 -4.046 10.591 1.00 95.06 101 GLU A C 1
ATOM 713 O O . GLU A 1 101 ? -15.003 -3.875 11.812 1.00 95.06 101 GLU A O 1
ATOM 718 N N . ALA A 1 102 ? -13.942 -3.528 9.864 1.00 95.62 102 ALA A N 1
ATOM 719 C CA . ALA A 1 102 ? -12.843 -2.762 10.447 1.00 95.62 102 ALA A CA 1
ATOM 720 C C . ALA A 1 102 ? -13.344 -1.53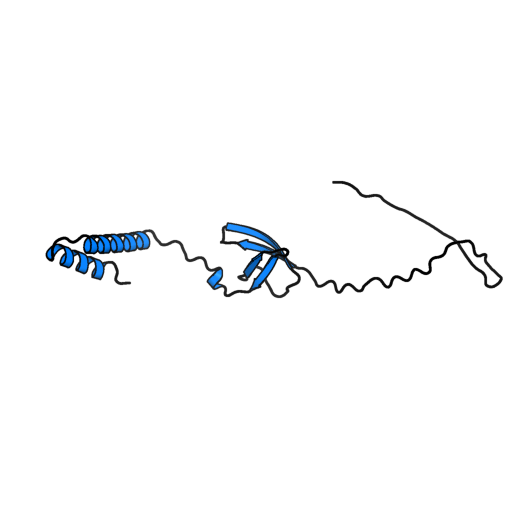9 11.242 1.00 95.62 102 ALA A C 1
ATOM 722 O O . ALA A 1 102 ? -12.901 -1.306 12.367 1.00 95.62 102 ALA A O 1
ATOM 723 N N . ASN A 1 103 ? -14.313 -0.783 10.714 1.00 97.50 103 ASN A N 1
ATOM 724 C CA . ASN A 1 103 ? -14.905 0.358 11.421 1.00 97.50 103 ASN A CA 1
ATOM 725 C C . ASN A 1 103 ? -15.683 -0.058 12.682 1.00 97.50 103 ASN A C 1
ATOM 727 O O . ASN A 1 103 ? -15.671 0.678 13.672 1.00 97.50 103 ASN A O 1
ATOM 731 N N . ALA A 1 104 ? -16.353 -1.214 12.680 1.00 96.19 104 ALA A N 1
ATOM 732 C CA . ALA A 1 104 ? -17.026 -1.757 13.860 1.00 96.19 104 ALA A CA 1
ATOM 733 C C . ALA A 1 104 ? -16.013 -2.195 14.934 1.00 96.19 104 ALA A C 1
ATOM 735 O O . ALA A 1 104 ? -16.212 -1.913 16.119 1.00 96.19 104 ALA A O 1
ATOM 736 N N . CYS A 1 105 ? -14.894 -2.795 14.517 1.00 97.62 105 CYS A N 1
ATOM 737 C CA . CYS A 1 105 ? -13.765 -3.106 15.388 1.00 97.62 105 CYS A CA 1
ATOM 738 C C . CYS A 1 105 ? -13.166 -1.849 16.045 1.00 97.62 105 CYS A C 1
ATOM 740 O O . CYS A 1 105 ? -12.985 -1.821 17.265 1.00 97.62 105 CYS A O 1
ATOM 742 N N . GLN A 1 106 ? -12.888 -0.787 15.275 1.00 97.81 106 GLN A N 1
ATOM 743 C CA . GLN A 1 106 ? -12.329 0.449 15.844 1.00 97.81 106 GLN A CA 1
ATOM 744 C C . GLN A 1 106 ? -13.299 1.108 16.834 1.00 97.81 106 GLN A C 1
ATOM 746 O O . GLN A 1 106 ? -12.890 1.460 17.936 1.00 97.81 106 GLN A O 1
ATOM 751 N N . GLN A 1 107 ? -14.598 1.168 16.522 1.00 97.50 107 GLN A N 1
ATOM 752 C CA . GLN A 1 107 ? -15.612 1.670 17.460 1.00 97.50 107 GLN A CA 1
ATOM 753 C C . GLN A 1 107 ? -15.685 0.850 18.760 1.00 97.50 107 GLN A C 1
ATOM 755 O O . GLN A 1 107 ? -15.895 1.420 19.831 1.00 97.50 107 GLN A O 1
ATOM 760 N N . ALA A 1 108 ? -15.492 -0.473 18.697 1.00 97.00 108 ALA A N 1
ATOM 761 C CA . ALA A 1 108 ? -15.416 -1.315 19.891 1.00 97.00 108 ALA A CA 1
ATOM 762 C C . ALA A 1 108 ? -14.149 -1.031 20.719 1.00 97.00 108 ALA A C 1
ATOM 764 O O . ALA A 1 108 ? -14.235 -0.918 21.942 1.00 97.00 108 ALA A O 1
ATOM 765 N N . LYS A 1 109 ? -12.994 -0.849 20.061 1.00 97.94 109 LYS A N 1
ATOM 766 C CA . LYS A 1 109 ? -11.725 -0.464 20.704 1.00 97.94 109 LYS A CA 1
ATOM 767 C C . LYS A 1 109 ? -11.825 0.910 21.368 1.00 97.94 109 LYS A C 1
ATOM 769 O O . LYS A 1 109 ? -11.451 1.052 22.527 1.00 97.94 109 LYS A O 1
ATOM 774 N N . GLU A 1 110 ? -12.391 1.905 20.691 1.00 98.19 110 GLU A N 1
ATOM 775 C CA . GLU A 1 110 ? -12.630 3.223 21.283 1.00 98.19 110 GLU A CA 1
ATOM 776 C C . GLU A 1 110 ? -13.609 3.175 22.463 1.00 98.19 110 GLU A C 1
ATOM 778 O O . GLU A 1 110 ? -13.408 3.881 23.446 1.00 98.19 110 GLU A O 1
ATOM 783 N N . ALA A 1 111 ? -14.662 2.353 22.394 1.00 97.06 111 ALA A N 1
ATOM 784 C CA . ALA A 1 111 ? -15.590 2.178 23.510 1.00 97.06 111 ALA A CA 1
ATOM 785 C C . ALA A 1 111 ? -14.920 1.529 24.735 1.00 97.06 111 ALA A C 1
ATOM 787 O O . ALA A 1 111 ? -15.308 1.835 25.857 1.00 97.06 111 ALA A O 1
ATOM 788 N N . LEU A 1 112 ? -13.908 0.679 24.526 1.00 97.62 112 LEU A N 1
ATOM 789 C CA . LEU A 1 112 ? -13.104 0.079 25.595 1.00 97.62 112 LEU A CA 1
ATOM 790 C C . LEU A 1 112 ? -12.126 1.093 26.209 1.00 97.62 112 LEU A C 1
ATOM 792 O O . LEU A 1 112 ? -11.969 1.141 27.423 1.00 97.62 112 LEU A O 1
ATOM 796 N N . LEU A 1 113 ? -11.512 1.940 25.376 1.00 98.25 113 LEU A N 1
ATOM 797 C CA . LEU A 1 113 ? -10.627 3.031 25.808 1.00 98.25 113 LEU A CA 1
ATOM 798 C C . LEU A 1 113 ? -11.370 4.190 26.499 1.00 98.25 113 LEU A C 1
ATOM 800 O O . LEU A 1 113 ? -10.743 4.981 27.197 1.00 98.25 113 LEU A O 1
ATOM 804 N N . ARG A 1 114 ? -12.686 4.306 26.287 1.00 97.81 114 ARG A N 1
ATOM 805 C CA . ARG A 1 114 ? -13.575 5.335 26.857 1.00 97.81 114 ARG A CA 1
ATOM 806 C C . ARG A 1 114 ? -14.577 4.748 27.865 1.00 97.81 114 ARG A C 1
ATOM 808 O O . ARG A 1 114 ? -15.700 5.235 27.962 1.00 97.81 114 ARG A O 1
ATOM 815 N N . ALA A 1 115 ? -14.205 3.668 28.554 1.00 97.88 115 ALA A N 1
ATOM 816 C CA . ALA A 1 115 ? -15.032 3.036 29.577 1.00 97.88 115 ALA A CA 1
ATOM 817 C C . ALA A 1 115 ? -14.709 3.592 30.976 1.00 97.88 115 ALA A C 1
ATOM 819 O O . ALA A 1 115 ? -13.668 3.275 31.543 1.00 97.88 115 ALA A O 1
ATOM 820 N N . ASP A 1 116 ? -15.629 4.378 31.541 1.00 97.81 116 ASP A N 1
ATOM 821 C CA . ASP A 1 116 ? -15.501 4.952 32.892 1.00 97.81 116 ASP A CA 1
ATOM 822 C C . ASP A 1 116 ? -15.980 4.005 34.016 1.00 97.81 116 ASP A C 1
ATOM 824 O O . ASP A 1 116 ? -15.859 4.330 35.197 1.00 97.81 116 ASP A O 1
ATOM 828 N N . THR A 1 117 ? -16.547 2.838 33.676 1.00 98.25 117 THR A N 1
ATOM 829 C CA . THR A 1 117 ? -17.019 1.835 34.648 1.00 98.25 117 THR A CA 1
ATOM 830 C C . THR A 1 117 ? -16.643 0.414 34.236 1.00 98.25 117 THR A C 1
ATOM 832 O O . THR A 1 117 ? -16.582 0.099 33.044 1.00 98.25 117 THR A O 1
ATOM 835 N N . ASP A 1 118 ? -16.487 -0.476 35.221 1.00 97.75 118 ASP A N 1
ATOM 836 C CA . ASP A 1 118 ? -16.206 -1.898 34.990 1.00 97.75 118 ASP A CA 1
ATOM 837 C C . ASP A 1 118 ? -17.252 -2.542 34.067 1.00 97.75 118 ASP A C 1
ATOM 839 O O . ASP A 1 118 ? -16.899 -3.292 33.166 1.00 97.75 118 ASP A O 1
ATOM 843 N N . ALA A 1 119 ? -18.538 -2.199 34.221 1.00 97.25 119 ALA A N 1
ATOM 844 C CA . ALA A 1 119 ? -19.635 -2.736 33.408 1.00 97.25 119 ALA A CA 1
ATOM 845 C C . ALA A 1 119 ? -19.641 -2.216 31.954 1.00 97.25 119 ALA A C 1
ATOM 847 O O . ALA A 1 119 ? -20.169 -2.879 31.050 1.00 97.25 119 ALA A O 1
ATOM 848 N N . ASP A 1 120 ? -19.064 -1.037 31.711 1.00 96.12 120 ASP A N 1
ATOM 849 C CA . ASP A 1 120 ? -18.812 -0.515 30.368 1.00 96.12 120 ASP A CA 1
ATOM 850 C C . ASP A 1 120 ? -17.585 -1.175 29.738 1.00 96.12 120 ASP A C 1
ATOM 852 O O . ASP A 1 120 ? -17.660 -1.593 28.578 1.00 96.12 120 ASP A O 1
ATOM 856 N N . PHE A 1 121 ? -16.515 -1.358 30.518 1.00 97.88 121 PHE A N 1
ATOM 857 C CA . PHE A 1 121 ? -15.299 -2.058 30.108 1.00 97.88 121 PHE A CA 1
ATOM 858 C C . PHE A 1 121 ? -15.622 -3.498 29.696 1.00 97.88 121 PHE A C 1
ATOM 860 O O . PHE A 1 121 ? -15.380 -3.877 28.555 1.00 97.88 121 PHE A O 1
ATOM 867 N N . ASP A 1 122 ? -16.296 -4.258 30.561 1.00 97.62 122 ASP A N 1
ATOM 868 C CA . ASP A 1 122 ? -16.775 -5.626 30.322 1.00 97.62 122 ASP A CA 1
ATOM 869 C C . ASP A 1 122 ? -17.568 -5.759 29.010 1.00 97.62 122 ASP A C 1
ATOM 871 O O . ASP A 1 122 ? -17.425 -6.713 28.236 1.00 97.62 122 ASP A O 1
ATOM 875 N N . ARG A 1 123 ? -18.454 -4.788 28.756 1.00 96.38 123 ARG A N 1
ATOM 876 C CA . ARG A 1 123 ? -19.318 -4.769 27.572 1.00 96.38 123 ARG A CA 1
ATOM 877 C C . ARG A 1 123 ? -18.529 -4.423 26.314 1.00 96.38 123 ARG A C 1
ATOM 879 O O . ARG A 1 123 ? -18.793 -5.010 25.264 1.00 96.38 123 ARG A O 1
ATOM 886 N N . ALA A 1 124 ? -17.595 -3.483 26.398 1.00 97.00 124 ALA A N 1
ATOM 887 C CA . ALA A 1 124 ? -16.738 -3.109 25.284 1.00 97.00 124 ALA A CA 1
ATOM 888 C C . ALA A 1 124 ? -15.708 -4.204 24.967 1.00 97.00 124 ALA A C 1
ATOM 890 O O . ALA A 1 124 ? -15.508 -4.521 23.797 1.00 97.00 124 ALA A O 1
ATOM 891 N N . GLU A 1 125 ? -15.141 -4.861 25.978 1.00 97.44 125 GLU A N 1
ATOM 892 C CA . GLU A 1 125 ? -14.157 -5.930 25.819 1.00 97.44 125 GLU A CA 1
ATOM 893 C C . GLU A 1 125 ? -14.772 -7.134 25.097 1.00 97.44 125 GLU A C 1
ATOM 895 O O . GLU A 1 125 ? -14.226 -7.606 24.099 1.00 97.44 125 GLU A O 1
ATOM 900 N N . ARG A 1 126 ? -15.983 -7.553 25.495 1.00 97.00 126 ARG A N 1
ATOM 901 C CA . ARG A 1 126 ? -16.755 -8.567 24.757 1.00 97.00 126 ARG A CA 1
ATOM 902 C C . ARG A 1 126 ? -17.027 -8.164 23.305 1.00 97.00 126 ARG A C 1
ATOM 904 O O . ARG A 1 126 ? -16.997 -9.027 22.435 1.00 97.00 126 ARG A O 1
ATOM 911 N N . ARG A 1 127 ? -17.254 -6.876 23.013 1.00 96.25 127 ARG A N 1
ATOM 912 C CA . ARG A 1 127 ? -17.421 -6.392 21.629 1.00 96.25 127 ARG A CA 1
ATOM 913 C C . ARG A 1 127 ? -16.108 -6.407 20.848 1.00 96.25 127 ARG A C 1
ATOM 915 O O . ARG A 1 127 ? -16.135 -6.804 19.692 1.00 96.25 127 ARG A O 1
ATOM 922 N N . VAL A 1 128 ? -14.972 -6.061 21.457 1.00 97.44 128 VAL A N 1
ATOM 923 C CA . VAL A 1 128 ? -13.646 -6.186 20.823 1.00 97.44 128 VAL A CA 1
ATOM 924 C C . VAL A 1 128 ? -13.337 -7.654 20.514 1.00 97.44 128 VAL A C 1
ATOM 926 O O . VAL A 1 128 ? -13.001 -7.969 19.377 1.00 97.44 128 VAL A O 1
ATOM 929 N N . ARG A 1 129 ? -13.546 -8.568 21.472 1.00 96.12 129 ARG A N 1
ATOM 930 C CA . ARG A 1 129 ? -13.359 -10.021 21.280 1.00 96.12 129 ARG A CA 1
ATOM 931 C C . ARG A 1 129 ? -14.250 -10.625 20.178 1.00 96.12 129 ARG A C 1
ATOM 933 O O . ARG A 1 129 ? -13.901 -11.671 19.649 1.00 96.12 129 ARG A O 1
ATOM 940 N N . LEU A 1 130 ? -15.386 -9.998 19.855 1.00 95.44 130 LEU A N 1
ATOM 941 C CA . LEU A 1 130 ? -16.329 -10.447 18.817 1.00 95.44 130 LEU A CA 1
ATOM 942 C C . LEU A 1 130 ? -16.153 -9.760 17.453 1.00 95.44 130 LEU A C 1
ATOM 944 O O . LEU A 1 130 ? -16.623 -10.298 16.458 1.00 95.44 130 LEU A O 1
ATOM 948 N N . LEU A 1 131 ? -15.554 -8.565 17.406 1.00 95.62 131 LEU A N 1
ATOM 949 C CA . LEU A 1 131 ? -15.484 -7.725 16.198 1.00 95.62 131 LEU A CA 1
ATOM 950 C C . LEU A 1 131 ? -14.057 -7.496 15.682 1.00 95.62 131 LEU A C 1
ATOM 952 O O . LEU A 1 131 ? -13.905 -6.904 14.625 1.00 95.62 131 LEU A O 1
ATOM 956 N N . CYS A 1 132 ? -13.030 -7.904 16.431 1.00 95.44 132 CYS A N 1
ATOM 957 C CA . CYS A 1 132 ? -11.612 -7.697 16.109 1.00 95.44 132 CYS A CA 1
ATOM 958 C C . CYS A 1 132 ? -10.796 -9.004 16.152 1.00 95.44 132 CYS A C 1
ATOM 960 O O . CYS A 1 132 ? -9.603 -8.965 16.464 1.00 95.44 132 CYS A O 1
ATOM 962 N N . ALA A 1 133 ? -11.452 -10.150 15.962 1.00 77.94 133 ALA A N 1
ATOM 963 C CA . ALA A 1 133 ? -10.840 -11.474 15.999 1.00 77.94 133 ALA A CA 1
ATOM 964 C C . ALA A 1 133 ? -10.732 -12.024 14.569 1.00 77.94 133 ALA A C 1
ATOM 966 O O . ALA A 1 133 ? -11.580 -12.808 14.143 1.00 77.94 133 ALA A O 1
ATOM 967 N N . ASP A 1 134 ? -9.691 -11.562 13.872 1.00 58.94 134 ASP A N 1
ATOM 968 C CA . ASP A 1 134 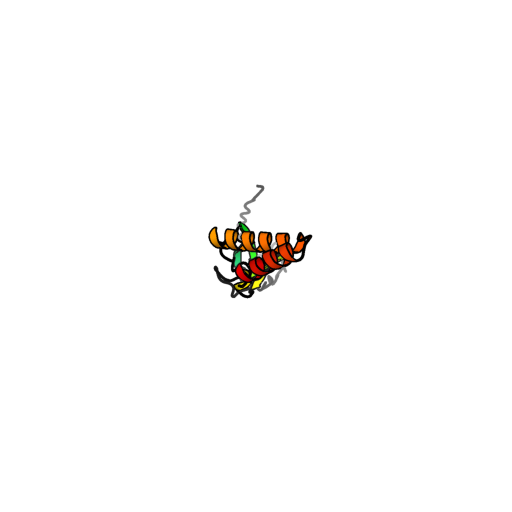? -9.303 -11.943 12.507 1.00 58.94 134 ASP A CA 1
ATOM 969 C C . ASP A 1 134 ? -8.067 -12.870 12.536 1.00 58.94 134 ASP A C 1
ATOM 971 O O . ASP A 1 134 ? -7.118 -12.547 13.293 1.00 58.94 134 ASP A O 1
#